Protein AF-A0A164K8M2-F1 (afdb_monomer_lite)

Radius of gyration: 15.19 Å; chains: 1; bounding box: 23×24×53 Å

Structure (mmCIF, N/CA/C/O backbone):
data_AF-A0A164K8M2-F1
#
_entry.id   AF-A0A164K8M2-F1
#
loop_
_atom_site.group_PDB
_atom_site.id
_atom_site.type_symbol
_atom_site.label_atom_id
_atom_site.label_alt_id
_atom_site.label_comp_id
_atom_site.label_asym_id
_atom_site.label_entity_id
_atom_site.label_seq_id
_atom_site.pdbx_PDB_ins_code
_atom_site.Cartn_x
_atom_site.Cartn_y
_atom_site.Cartn_z
_atom_site.occupancy
_atom_site.B_iso_or_equiv
_atom_site.auth_seq_id
_atom_site.auth_comp_id
_atom_site.auth_asym_id
_atom_site.auth_atom_id
_atom_site.pdbx_PDB_model_num
ATOM 1 N N . MET A 1 1 ? -2.908 2.683 -21.962 1.00 55.00 1 MET A N 1
ATOM 2 C CA . MET A 1 1 ? -2.594 3.970 -21.298 1.00 55.00 1 MET A CA 1
ATOM 3 C C . MET A 1 1 ? -1.825 3.607 -20.041 1.00 55.00 1 MET A C 1
ATOM 5 O O . MET A 1 1 ? -2.324 2.780 -19.293 1.00 55.00 1 MET A O 1
ATOM 9 N N . LYS A 1 2 ? -0.590 4.089 -19.874 1.00 63.97 2 LYS A N 1
ATOM 10 C CA . LYS A 1 2 ? 0.272 3.701 -18.747 1.00 63.97 2 LYS A CA 1
ATOM 11 C C . LYS A 1 2 ? -0.203 4.417 -17.484 1.00 63.97 2 LYS A C 1
ATOM 13 O O . LYS A 1 2 ? -0.260 5.642 -17.499 1.00 63.97 2 LYS A O 1
ATOM 18 N N . LEU A 1 3 ? -0.539 3.675 -16.431 1.00 70.06 3 LEU A N 1
ATOM 19 C CA . LEU A 1 3 ? -0.849 4.265 -15.129 1.00 70.06 3 LEU A CA 1
ATOM 20 C C . LEU A 1 3 ? 0.454 4.647 -14.423 1.00 70.06 3 LEU A C 1
ATOM 22 O O . LEU A 1 3 ? 1.39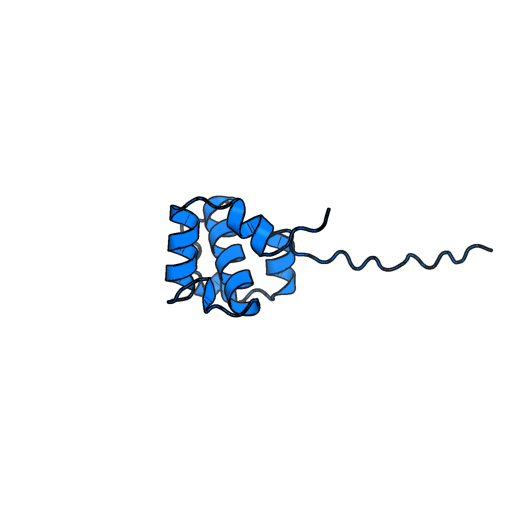7 3.856 -14.354 1.00 70.06 3 LEU A O 1
ATOM 26 N N . THR A 1 4 ? 0.522 5.872 -13.910 1.00 81.81 4 THR A N 1
ATOM 27 C CA . THR A 1 4 ? 1.598 6.308 -13.016 1.00 81.81 4 THR A CA 1
ATOM 28 C C . THR A 1 4 ? 1.200 6.093 -11.556 1.00 81.81 4 THR A C 1
ATOM 30 O O . THR A 1 4 ? 0.021 5.977 -11.231 1.00 81.81 4 THR A O 1
ATOM 33 N N . LEU A 1 5 ? 2.178 6.086 -10.644 1.00 77.69 5 LEU A N 1
ATOM 34 C CA . LEU A 1 5 ? 1.901 6.069 -9.200 1.00 77.69 5 LEU A CA 1
ATOM 35 C C . LEU A 1 5 ? 0.962 7.212 -8.786 1.00 77.69 5 LEU A C 1
ATOM 37 O O . LEU A 1 5 ? 0.079 7.005 -7.963 1.00 77.69 5 LEU A O 1
ATOM 41 N N . THR A 1 6 ? 1.120 8.392 -9.386 1.00 81.31 6 THR A N 1
ATOM 42 C CA . THR A 1 6 ? 0.262 9.555 -9.136 1.00 81.31 6 THR A CA 1
ATOM 43 C C . THR A 1 6 ? -1.170 9.324 -9.612 1.00 81.31 6 THR A C 1
ATOM 45 O O . THR A 1 6 ? -2.100 9.662 -8.887 1.00 81.31 6 THR A O 1
ATOM 48 N N . ASP A 1 7 ? -1.360 8.709 -10.783 1.00 83.75 7 ASP A N 1
ATOM 49 C CA . ASP A 1 7 ? -2.702 8.381 -11.284 1.00 83.75 7 A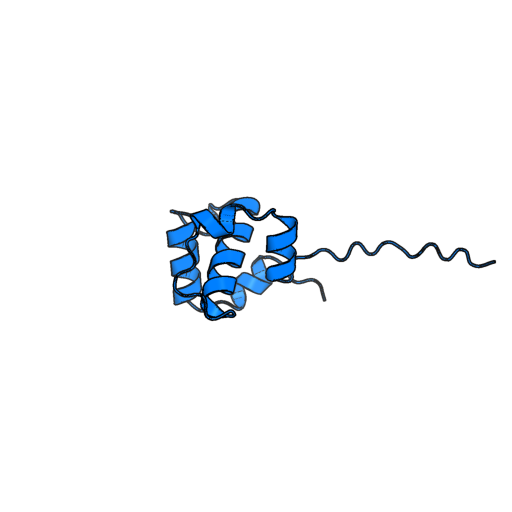SP A CA 1
ATOM 50 C C . ASP A 1 7 ? -3.423 7.422 -10.338 1.00 83.75 7 ASP A C 1
ATOM 52 O O . ASP A 1 7 ? -4.602 7.609 -10.051 1.00 83.75 7 ASP A O 1
ATOM 56 N N . ILE A 1 8 ? -2.703 6.428 -9.809 1.00 81.25 8 ILE A N 1
ATOM 57 C CA . ILE A 1 8 ? -3.291 5.472 -8.871 1.00 81.25 8 ILE A CA 1
ATOM 58 C C . ILE A 1 8 ? -3.599 6.146 -7.533 1.00 81.25 8 ILE A C 1
ATOM 60 O O . ILE A 1 8 ? -4.661 5.898 -6.979 1.00 81.25 8 ILE A O 1
ATOM 64 N N . LEU A 1 9 ? -2.719 7.011 -7.020 1.00 84.00 9 LEU A N 1
ATOM 65 C CA . LEU A 1 9 ? -2.976 7.744 -5.774 1.00 84.00 9 LEU A CA 1
ATOM 66 C C . LEU A 1 9 ? -4.219 8.636 -5.864 1.00 84.00 9 LEU A C 1
ATOM 68 O O . LEU 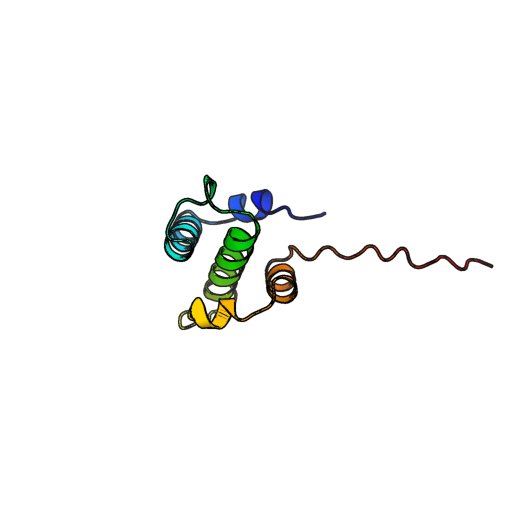A 1 9 ? -4.973 8.714 -4.899 1.00 84.00 9 LEU A O 1
ATOM 72 N N . ASN A 1 10 ? -4.456 9.266 -7.016 1.00 86.44 10 ASN A N 1
ATOM 73 C CA . ASN A 1 10 ? -5.640 10.098 -7.239 1.00 86.44 10 ASN A CA 1
ATOM 74 C C . ASN A 1 10 ? -6.954 9.295 -7.280 1.00 86.44 10 ASN A C 1
ATOM 76 O O . ASN A 1 10 ? -8.020 9.876 -7.092 1.00 86.44 10 ASN A O 1
ATOM 80 N N . ASP A 1 11 ? -6.882 7.986 -7.530 1.00 85.56 11 ASP A N 1
ATOM 81 C CA . ASP A 1 11 ? -8.030 7.068 -7.560 1.00 85.56 11 ASP A CA 1
ATOM 82 C C . ASP A 1 11 ? -8.375 6.509 -6.164 1.00 85.56 11 ASP A C 1
ATOM 84 O O . ASP A 1 11 ? -9.389 5.835 -5.982 1.00 85.56 11 ASP A O 1
ATOM 88 N N . LEU A 1 12 ? -7.541 6.779 -5.153 1.00 85.62 12 LEU A N 1
ATOM 89 C CA . LEU A 1 12 ? -7.751 6.287 -3.794 1.00 85.62 12 LEU A CA 1
ATOM 90 C C . LEU A 1 12 ? -8.660 7.204 -2.975 1.00 85.62 12 LEU A C 1
ATOM 92 O O . LEU A 1 12 ? -8.630 8.431 -3.061 1.00 85.62 12 LEU A O 1
ATOM 96 N N . THR A 1 13 ? -9.442 6.580 -2.098 1.00 89.19 13 THR A N 1
ATOM 97 C CA . THR A 1 13 ? -10.200 7.279 -1.057 1.00 89.19 13 THR A CA 1
ATOM 98 C C . THR A 1 13 ? -9.273 7.817 0.037 1.00 89.19 13 THR A C 1
ATOM 100 O O . THR A 1 13 ? -8.179 7.295 0.253 1.00 89.19 13 THR A O 1
ATOM 103 N N . GLY A 1 14 ? -9.734 8.820 0.793 1.00 89.88 14 GLY A N 1
ATOM 104 C CA . GLY A 1 14 ? -8.976 9.362 1.930 1.00 89.88 14 GLY A CA 1
ATOM 105 C C . GLY A 1 14 ? -8.583 8.297 2.962 1.00 89.88 14 GLY A C 1
ATOM 106 O O . GLY A 1 14 ? -7.455 8.293 3.434 1.00 89.88 14 GLY A O 1
ATOM 107 N N . GLU A 1 15 ? -9.462 7.328 3.235 1.00 89.81 15 GLU A N 1
ATOM 108 C CA . GLU A 1 15 ? -9.161 6.217 4.151 1.00 89.81 15 GLU A CA 1
ATOM 109 C C . GLU A 1 15 ? -8.040 5.307 3.618 1.00 89.81 15 GLU A C 1
ATOM 111 O O . GLU A 1 15 ? -7.175 4.868 4.376 1.00 89.81 15 GLU A O 1
ATOM 116 N N . GLN A 1 16 ? -8.011 5.056 2.306 1.00 89.69 16 GLN A N 1
ATOM 117 C CA . GLN A 1 16 ? -6.938 4.283 1.676 1.00 89.69 16 GLN A CA 1
ATOM 118 C C . GLN A 1 16 ? -5.605 5.036 1.698 1.00 89.69 16 GLN A C 1
ATOM 120 O O . GLN A 1 16 ? -4.566 4.409 1.900 1.00 89.69 16 GLN A O 1
ATOM 125 N N . LEU A 1 17 ? -5.622 6.361 1.521 1.00 91.25 17 LEU A N 1
ATOM 126 C CA . LEU A 1 17 ? -4.427 7.200 1.652 1.00 91.25 17 LEU A CA 1
ATOM 127 C C . LEU A 1 17 ? -3.889 7.171 3.092 1.00 91.25 17 LEU A C 1
ATOM 129 O O . LEU A 1 17 ? -2.701 6.913 3.286 1.00 91.25 17 LEU A O 1
ATOM 133 N N . ASP A 1 18 ? -4.763 7.303 4.093 1.00 92.06 18 ASP A N 1
ATOM 134 C CA . ASP A 1 18 ? -4.389 7.190 5.509 1.00 92.06 18 ASP A CA 1
ATOM 135 C C . ASP A 1 18 ? -3.777 5.815 5.832 1.00 92.06 18 ASP A C 1
ATOM 137 O O . ASP A 1 18 ? -2.799 5.705 6.576 1.00 92.06 18 ASP A O 1
ATOM 141 N N . ASP A 1 19 ? -4.340 4.735 5.285 1.00 90.62 19 ASP A N 1
ATOM 142 C CA . ASP A 1 19 ? -3.821 3.381 5.488 1.00 90.62 19 ASP A CA 1
ATOM 143 C C . ASP A 1 19 ? -2.467 3.156 4.798 1.00 90.62 19 ASP A C 1
ATOM 145 O O . ASP A 1 19 ? -1.617 2.429 5.332 1.00 90.62 19 ASP A O 1
ATOM 149 N N . ILE A 1 20 ? -2.217 3.816 3.662 1.00 91.12 20 ILE A N 1
ATOM 150 C CA . ILE A 1 20 ? -0.892 3.852 3.034 1.00 91.12 20 ILE A CA 1
ATOM 151 C C . ILE A 1 20 ? 0.107 4.551 3.961 1.00 91.12 20 ILE A C 1
ATOM 153 O O . ILE A 1 20 ? 1.153 3.972 4.255 1.00 91.12 20 ILE A O 1
ATOM 157 N N . GLU A 1 21 ? -0.210 5.738 4.481 1.00 92.88 21 GLU A N 1
ATOM 158 C CA . GLU A 1 21 ? 0.688 6.485 5.376 1.00 92.88 21 GLU A CA 1
ATOM 159 C C . GLU A 1 21 ? 0.988 5.727 6.675 1.00 92.88 21 GLU A C 1
ATOM 161 O O . GLU A 1 21 ? 2.147 5.617 7.092 1.00 92.88 21 GLU A O 1
ATOM 166 N N . LYS A 1 22 ? -0.026 5.086 7.274 1.00 91.44 22 LYS A N 1
ATOM 167 C CA . LYS A 1 22 ? 0.162 4.184 8.427 1.00 91.44 22 LYS A CA 1
ATOM 168 C C . LYS A 1 22 ? 1.087 3.015 8.095 1.00 91.44 22 LYS A C 1
ATOM 170 O O . LYS A 1 22 ? 1.919 2.640 8.920 1.00 91.44 22 LYS A O 1
ATOM 175 N N . THR A 1 23 ? 0.946 2.433 6.904 1.00 90.62 23 THR A N 1
ATOM 176 C CA . THR A 1 23 ? 1.780 1.310 6.448 1.00 90.62 23 THR A CA 1
ATOM 177 C C . THR A 1 23 ? 3.227 1.746 6.211 1.00 90.62 23 THR A C 1
ATOM 179 O O . THR A 1 23 ? 4.162 1.006 6.525 1.00 90.62 23 THR A O 1
ATOM 182 N N . LEU A 1 24 ? 3.421 2.953 5.680 1.00 90.81 24 LEU A N 1
ATOM 183 C CA . LEU A 1 24 ? 4.734 3.557 5.458 1.00 90.81 24 LEU A CA 1
ATOM 184 C C . LEU A 1 24 ? 5.401 4.007 6.765 1.00 90.81 24 LEU A C 1
ATOM 186 O O . LEU A 1 24 ? 6.632 4.030 6.839 1.00 90.81 24 LEU A O 1
ATOM 190 N N . GLY A 1 25 ? 4.603 4.345 7.782 1.00 90.88 25 GLY A N 1
ATOM 191 C CA . GLY A 1 25 ? 5.068 4.988 9.010 1.00 90.88 25 GLY A CA 1
ATOM 192 C C . GLY A 1 25 ? 5.492 6.444 8.785 1.00 90.88 25 GLY A C 1
ATOM 193 O O . GLY A 1 25 ? 6.386 6.927 9.477 1.00 90.88 25 GLY A O 1
ATOM 194 N N . GLY A 1 26 ? 4.903 7.111 7.789 1.00 91.12 26 GLY A N 1
ATOM 195 C CA . GLY A 1 26 ? 5.252 8.461 7.345 1.00 91.12 26 GLY A CA 1
ATOM 196 C C . GLY A 1 26 ? 4.342 8.934 6.210 1.00 91.12 26 GLY A C 1
ATOM 197 O O . GLY A 1 26 ? 3.435 8.208 5.808 1.00 91.12 26 GLY A O 1
ATOM 198 N N . THR A 1 27 ? 4.590 10.138 5.699 1.00 90.94 27 THR A N 1
ATOM 199 C CA . THR A 1 27 ? 3.785 10.729 4.622 1.00 90.94 27 THR A CA 1
ATOM 200 C C . THR A 1 27 ? 4.073 10.062 3.277 1.00 90.94 27 THR A C 1
ATOM 202 O O . THR A 1 27 ? 5.164 9.529 3.038 1.00 90.94 27 THR A O 1
ATOM 205 N N . ILE A 1 28 ? 3.098 10.112 2.367 1.00 87.38 28 ILE A N 1
ATOM 206 C CA . ILE A 1 28 ? 3.285 9.652 0.980 1.00 87.38 28 ILE A CA 1
ATOM 207 C C . ILE A 1 28 ? 4.352 10.490 0.256 1.00 87.38 28 ILE A C 1
ATOM 209 O O . ILE A 1 28 ? 5.113 9.947 -0.543 1.00 87.38 28 ILE A O 1
ATOM 213 N N . GLU A 1 29 ? 4.438 11.787 0.556 1.00 87.25 29 GLU A N 1
ATOM 214 C CA . GLU A 1 29 ? 5.368 12.724 -0.091 1.00 87.25 29 GLU A CA 1
ATOM 215 C C . GLU A 1 29 ? 6.841 12.416 0.223 1.00 87.25 29 GLU A C 1
ATOM 217 O O . GLU A 1 29 ? 7.700 12.536 -0.651 1.00 87.25 29 GLU A O 1
ATOM 222 N N . ASP A 1 30 ? 7.129 11.950 1.442 1.00 88.56 30 ASP A N 1
ATOM 223 C CA . ASP A 1 30 ? 8.481 11.565 1.867 1.00 88.56 30 ASP A CA 1
ATOM 224 C C . ASP A 1 30 ? 8.831 10.114 1.488 1.00 88.56 30 ASP A C 1
ATOM 226 O O . ASP A 1 30 ? 9.974 9.654 1.638 1.00 88.56 30 ASP A O 1
ATOM 230 N N . ALA A 1 31 ? 7.851 9.348 1.005 1.00 87.12 31 ALA A N 1
ATOM 231 C CA . ALA A 1 31 ? 8.037 7.953 0.664 1.00 87.12 31 ALA A CA 1
ATOM 232 C C . ALA A 1 31 ? 8.667 7.799 -0.723 1.00 87.12 31 ALA A C 1
ATOM 234 O O . ALA A 1 31 ? 8.082 8.107 -1.759 1.00 87.12 31 ALA A O 1
ATOM 235 N N . GLY A 1 32 ? 9.861 7.205 -0.759 1.00 86.56 32 GLY A N 1
ATOM 236 C CA . GLY A 1 32 ? 10.460 6.769 -2.016 1.00 86.56 32 GLY A CA 1
ATOM 237 C C . GLY A 1 32 ? 9.535 5.807 -2.770 1.00 86.56 32 GLY A C 1
ATOM 238 O O . GLY A 1 32 ? 8.873 4.956 -2.165 1.00 86.56 32 GLY A O 1
ATOM 239 N N . SER A 1 33 ? 9.553 5.893 -4.099 1.00 83.50 33 SER A N 1
ATOM 240 C CA . SER A 1 33 ? 8.671 5.149 -5.009 1.00 83.50 33 SER A CA 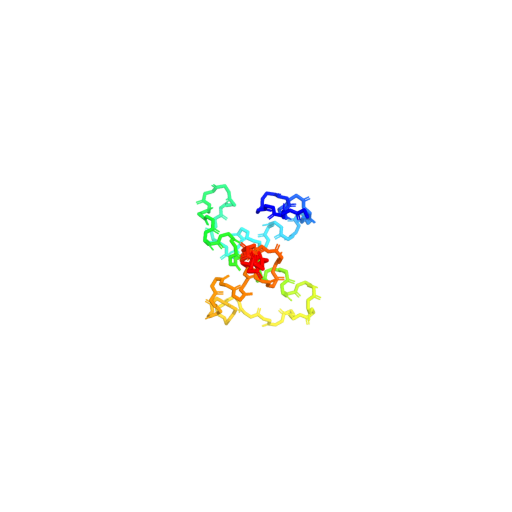1
ATOM 241 C C . SER A 1 33 ? 8.633 3.642 -4.734 1.00 83.50 33 SER A C 1
ATOM 243 O O . SER A 1 33 ? 7.568 3.043 -4.796 1.00 83.50 33 SER A O 1
ATOM 245 N N . TYR A 1 34 ? 9.745 3.035 -4.308 1.00 85.00 34 TYR A N 1
ATOM 246 C CA . TYR A 1 34 ? 9.774 1.635 -3.861 1.00 85.00 34 TYR A CA 1
ATOM 247 C C . TYR A 1 34 ? 8.799 1.342 -2.710 1.00 85.00 34 TYR A C 1
ATOM 249 O O . TYR A 1 34 ? 8.013 0.397 -2.774 1.00 85.00 34 TYR A O 1
ATOM 257 N N . LYS A 1 35 ? 8.878 2.122 -1.623 1.00 88.50 35 LYS A N 1
ATOM 258 C CA . LYS A 1 35 ? 8.065 1.891 -0.420 1.00 88.50 35 LYS A CA 1
ATOM 259 C C . LYS A 1 35 ? 6.601 2.179 -0.719 1.00 88.50 35 LYS A C 1
ATOM 261 O O . LYS A 1 35 ? 5.736 1.410 -0.306 1.00 88.50 35 LYS A O 1
ATOM 266 N N . LEU A 1 36 ? 6.362 3.245 -1.479 1.00 88.62 36 LEU A N 1
ATOM 267 C CA . LEU A 1 36 ? 5.038 3.651 -1.912 1.00 88.62 36 LEU A CA 1
ATOM 268 C C . LEU A 1 36 ? 4.354 2.556 -2.739 1.00 88.6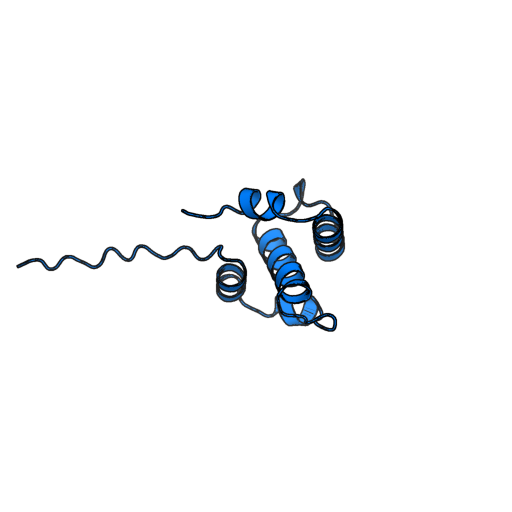2 36 LEU A C 1
ATOM 270 O O . LEU A 1 36 ? 3.250 2.154 -2.392 1.00 88.62 36 LEU A O 1
ATOM 274 N N . THR A 1 37 ? 5.032 1.991 -3.745 1.00 87.25 37 THR A N 1
ATOM 275 C CA . THR A 1 37 ? 4.507 0.868 -4.544 1.00 87.25 37 THR A CA 1
ATOM 276 C C . THR A 1 37 ? 4.098 -0.315 -3.668 1.00 87.25 37 THR A C 1
ATOM 278 O O . THR A 1 37 ? 3.036 -0.901 -3.867 1.00 87.25 37 THR A O 1
ATOM 281 N N . LYS A 1 38 ? 4.906 -0.655 -2.657 1.00 89.06 38 LYS A N 1
ATOM 282 C CA . LYS A 1 38 ? 4.597 -1.761 -1.743 1.00 89.06 38 LYS A CA 1
ATOM 283 C C . LYS A 1 38 ? 3.399 -1.494 -0.838 1.00 89.06 38 LYS A C 1
ATOM 285 O O . LYS A 1 38 ? 2.579 -2.389 -0.650 1.00 89.06 38 LYS A O 1
ATOM 290 N N . ALA A 1 39 ? 3.311 -0.297 -0.265 1.00 91.12 39 ALA A N 1
ATOM 291 C CA . ALA A 1 39 ? 2.181 0.090 0.574 1.00 91.12 39 ALA A CA 1
ATOM 292 C C . ALA A 1 39 ? 0.884 0.150 -0.245 1.00 91.12 39 ALA A C 1
ATOM 294 O O . ALA A 1 39 ? -0.142 -0.375 0.180 1.00 91.12 39 ALA A O 1
ATOM 295 N N . LEU A 1 40 ? 0.962 0.702 -1.455 1.00 89.00 40 LEU A N 1
ATOM 296 C CA . LEU A 1 40 ? -0.148 0.792 -2.392 1.00 89.00 40 LEU A CA 1
ATOM 297 C C . LEU A 1 40 ? -0.666 -0.594 -2.803 1.00 89.00 40 LEU A C 1
ATOM 299 O O . LEU A 1 40 ? -1.869 -0.838 -2.736 1.00 89.00 40 LEU A O 1
ATOM 303 N N . GLY A 1 41 ? 0.229 -1.525 -3.147 1.00 88.25 41 GLY A N 1
ATOM 304 C CA . GLY A 1 41 ? -0.164 -2.905 -3.445 1.00 88.25 41 GLY A CA 1
ATOM 305 C C . GLY A 1 41 ? -0.795 -3.624 -2.270 1.00 88.25 41 GLY A C 1
ATOM 306 O O . GLY A 1 41 ? -1.804 -4.302 -2.437 1.00 88.25 41 GLY A O 1
ATOM 307 N N . TYR A 1 42 ? -0.279 -3.403 -1.065 1.00 90.12 42 TYR A N 1
ATOM 308 C CA . TYR A 1 42 ? -0.864 -3.983 0.135 1.00 90.12 42 TYR A CA 1
ATOM 309 C C . TYR A 1 42 ? -2.286 -3.470 0.399 1.00 90.12 42 TYR A C 1
ATOM 311 O O . TYR A 1 42 ? -3.191 -4.270 0.638 1.00 90.12 42 TYR A O 1
ATOM 319 N N . VAL A 1 43 ? -2.495 -2.151 0.339 1.00 89.06 43 VAL A N 1
ATOM 320 C CA . VAL A 1 43 ? -3.814 -1.546 0.574 1.00 89.06 43 VAL A CA 1
ATOM 321 C C . VAL A 1 43 ? -4.807 -1.974 -0.506 1.00 89.06 43 VAL A C 1
ATOM 323 O O . VAL A 1 43 ? -5.937 -2.334 -0.176 1.00 89.06 43 VAL A O 1
ATOM 326 N N . ARG A 1 44 ? -4.386 -2.041 -1.776 1.00 84.94 44 ARG A N 1
ATOM 327 C CA . ARG A 1 44 ? -5.231 -2.585 -2.848 1.00 84.94 44 ARG A CA 1
ATOM 328 C C . ARG A 1 44 ? -5.563 -4.057 -2.643 1.00 84.94 44 ARG A C 1
ATOM 330 O O . ARG A 1 44 ? -6.731 -4.396 -2.757 1.00 84.94 44 ARG A O 1
ATOM 337 N N . ALA A 1 45 ? -4.602 -4.911 -2.300 1.00 84.25 45 ALA A N 1
ATOM 338 C CA . ALA A 1 45 ? -4.871 -6.329 -2.051 1.00 84.25 45 ALA A CA 1
ATOM 339 C C . ALA A 1 45 ? -5.866 -6.518 -0.893 1.00 84.25 45 ALA A C 1
ATOM 341 O O . ALA A 1 45 ? -6.795 -7.315 -0.978 1.00 84.25 45 ALA A O 1
ATOM 342 N N . LYS A 1 46 ? -5.735 -5.725 0.175 1.00 84.94 46 LYS A N 1
ATOM 343 C CA . LYS A 1 46 ? -6.651 -5.777 1.319 1.00 84.94 46 LYS A CA 1
ATOM 344 C C . LYS A 1 46 ? -8.085 -5.375 0.946 1.00 84.94 46 LYS A C 1
ATOM 346 O O . LYS A 1 46 ? -9.021 -6.018 1.412 1.00 84.94 46 LYS A O 1
ATOM 351 N N . VAL A 1 47 ? -8.250 -4.324 0.135 1.00 79.75 47 VAL A N 1
ATOM 352 C CA . VAL A 1 47 ? -9.566 -3.753 -0.216 1.00 79.75 47 VAL A CA 1
ATOM 353 C C . VAL A 1 47 ? -10.214 -4.456 -1.412 1.00 79.75 47 VAL A C 1
ATOM 355 O O . VAL A 1 47 ? -11.397 -4.769 -1.364 1.00 79.75 47 VAL A O 1
ATOM 358 N N . ASN A 1 48 ? -9.457 -4.718 -2.477 1.00 75.56 48 ASN A N 1
ATOM 359 C CA . ASN A 1 48 ? -9.987 -5.241 -3.739 1.00 75.56 48 ASN A CA 1
ATOM 360 C C . ASN A 1 48 ? -10.074 -6.771 -3.766 1.00 75.56 48 ASN A C 1
ATOM 362 O O . ASN A 1 48 ? -10.930 -7.305 -4.465 1.00 75.56 48 ASN A O 1
ATOM 366 N N . GLU A 1 49 ? -9.202 -7.479 -3.039 1.00 71.06 49 GLU A N 1
ATOM 367 C CA . GLU A 1 49 ? -9.218 -8.950 -2.982 1.00 71.06 49 GLU A CA 1
ATOM 368 C C . GLU A 1 49 ? -9.935 -9.495 -1.733 1.00 71.06 49 GLU A C 1
ATOM 370 O O . GLU A 1 49 ? -9.880 -10.698 -1.490 1.00 71.06 49 GLU A O 1
ATOM 375 N N . ASP A 1 50 ? -10.597 -8.632 -0.946 1.00 75.12 50 ASP A N 1
ATOM 376 C CA . ASP A 1 50 ? -11.297 -8.986 0.304 1.00 75.12 50 ASP A CA 1
ATOM 377 C C . ASP A 1 50 ? -10.400 -9.804 1.260 1.00 75.12 50 ASP A C 1
ATOM 379 O O . ASP A 1 50 ? -10.759 -10.860 1.777 1.00 75.12 50 ASP A O 1
ATOM 383 N N . GLN A 1 51 ? -9.167 -9.325 1.474 1.00 81.31 51 GLN A N 1
ATOM 384 C CA . GLN A 1 51 ? -8.194 -9.954 2.378 1.00 81.31 51 GLN A CA 1
ATOM 385 C C . GLN A 1 51 ? -7.937 -9.082 3.620 1.00 81.31 51 GLN A C 1
ATOM 387 O O . GLN A 1 51 ? -6.812 -8.614 3.821 1.00 81.31 51 GLN A O 1
ATOM 392 N N . PRO A 1 52 ? -8.934 -8.851 4.499 1.00 79.31 52 PRO A N 1
ATOM 393 C CA . PRO A 1 52 ? -8.796 -7.954 5.652 1.00 79.31 52 PRO A CA 1
ATOM 394 C C . PRO A 1 52 ? -7.731 -8.415 6.662 1.00 79.31 52 PRO A C 1
ATOM 396 O O . PRO A 1 52 ? -7.147 -7.590 7.370 1.00 79.31 52 PRO A O 1
ATOM 399 N N . ASP A 1 53 ? -7.450 -9.720 6.708 1.00 85.56 53 ASP A N 1
ATOM 400 C CA . ASP A 1 53 ? -6.454 -10.328 7.593 1.00 85.56 53 ASP A CA 1
ATOM 401 C C . ASP A 1 53 ? -5.028 -10.328 7.034 1.00 85.56 53 ASP A C 1
ATOM 403 O O . ASP A 1 53 ? -4.087 -10.650 7.773 1.00 85.56 53 ASP A O 1
ATOM 407 N N . LEU A 1 54 ? -4.843 -9.935 5.766 1.00 86.19 54 LEU A N 1
ATOM 408 C CA . LEU A 1 54 ? -3.528 -9.823 5.148 1.00 86.19 54 LEU A CA 1
ATOM 409 C C . LEU A 1 54 ? -2.657 -8.887 5.987 1.00 86.19 54 LEU A C 1
ATOM 411 O O . LEU A 1 54 ? -3.023 -7.751 6.282 1.00 86.19 54 LEU A O 1
ATOM 415 N N . LYS A 1 55 ? -1.479 -9.364 6.389 1.00 89.00 55 LYS A N 1
ATOM 416 C CA . LYS A 1 55 ? -0.512 -8.546 7.120 1.00 89.00 55 LYS A CA 1
ATOM 417 C C . LYS A 1 55 ? 0.490 -7.962 6.143 1.00 89.00 55 LYS A C 1
ATOM 419 O O . LYS A 1 55 ? 1.054 -8.684 5.320 1.00 89.00 55 LYS A O 1
ATOM 424 N N . PHE A 1 56 ? 0.802 -6.678 6.308 1.00 87.19 56 PHE A N 1
ATOM 425 C CA . PHE A 1 56 ? 1.799 -6.006 5.472 1.00 87.19 56 PHE A CA 1
ATOM 426 C C . PHE A 1 56 ? 3.137 -6.752 5.444 1.00 87.19 56 PHE A C 1
ATOM 428 O O . PHE A 1 56 ? 3.758 -6.872 4.396 1.00 87.19 56 PHE A O 1
ATOM 435 N N . ARG A 1 57 ? 3.564 -7.330 6.575 1.00 87.56 57 ARG A N 1
ATOM 436 C CA . ARG A 1 57 ? 4.795 -8.131 6.650 1.00 87.56 57 ARG A CA 1
ATOM 437 C C . ARG A 1 57 ? 4.793 -9.322 5.687 1.00 87.56 57 ARG A C 1
ATOM 439 O O . ARG A 1 57 ? 5.851 -9.653 5.160 1.00 87.56 57 ARG A O 1
ATOM 446 N N . ASP A 1 58 ? 3.649 -9.969 5.493 1.00 88.12 58 ASP A N 1
ATOM 447 C CA . ASP A 1 58 ? 3.526 -11.118 4.598 1.00 88.12 58 ASP A CA 1
ATOM 448 C C . ASP A 1 58 ? 3.427 -10.675 3.142 1.00 88.12 58 ASP A C 1
ATOM 450 O O . ASP A 1 58 ? 4.123 -11.231 2.296 1.00 88.12 58 ASP A O 1
ATOM 454 N N . TYR A 1 59 ? 2.681 -9.603 2.868 1.00 86.56 59 TYR A N 1
ATOM 455 C CA . TYR A 1 59 ? 2.619 -9.005 1.534 1.00 86.56 59 TYR A CA 1
ATOM 456 C C . TYR A 1 59 ? 3.984 -8.470 1.066 1.00 86.56 59 TYR A C 1
ATOM 458 O O . TYR A 1 59 ? 4.403 -8.701 -0.063 1.00 86.56 59 TYR A O 1
ATOM 466 N N . ASN A 1 60 ? 4.747 -7.840 1.963 1.00 85.50 60 ASN A N 1
ATOM 467 C CA . ASN A 1 60 ? 6.062 -7.257 1.682 1.00 85.50 60 ASN A CA 1
ATOM 468 C C . ASN A 1 60 ? 7.140 -8.301 1.307 1.00 85.50 60 ASN A C 1
ATOM 470 O O . ASN A 1 60 ? 8.226 -7.921 0.860 1.00 85.50 60 ASN A O 1
ATOM 474 N N . LYS A 1 61 ? 6.857 -9.603 1.469 1.00 89.38 61 LYS A N 1
ATOM 475 C CA . LYS A 1 61 ? 7.713 -10.695 0.972 1.00 89.38 61 LYS A CA 1
ATOM 476 C C . LYS A 1 61 ? 7.644 -10.849 -0.550 1.00 89.38 61 LYS A C 1
ATOM 478 O O . LYS A 1 61 ? 8.578 -11.409 -1.116 1.00 89.38 61 LYS A O 1
ATOM 483 N N . ARG A 1 62 ? 6.578 -10.356 -1.196 1.00 86.62 62 ARG A N 1
ATOM 484 C CA . ARG A 1 62 ? 6.461 -10.325 -2.658 1.00 86.62 62 ARG A CA 1
ATOM 485 C C . ARG A 1 62 ? 7.533 -9.415 -3.260 1.00 86.62 62 ARG A C 1
ATOM 487 O O . ARG A 1 62 ? 7.960 -8.412 -2.666 1.00 86.62 62 ARG A O 1
ATOM 494 N N . THR A 1 63 ? 7.987 -9.785 -4.448 1.00 86.31 63 THR A N 1
ATOM 495 C CA . THR A 1 63 ? 8.891 -8.970 -5.255 1.00 86.31 63 THR A CA 1
ATOM 496 C C . THR A 1 63 ? 8.172 -7.713 -5.739 1.00 86.31 63 THR A C 1
ATOM 498 O O . THR A 1 63 ? 6.948 -7.674 -5.839 1.00 86.31 63 THR A O 1
ATOM 501 N N . LEU A 1 64 ? 8.932 -6.664 -6.067 1.00 81.88 64 LEU A N 1
ATOM 502 C CA . LEU A 1 64 ? 8.333 -5.468 -6.662 1.00 81.88 64 LEU A CA 1
ATOM 503 C C . LEU A 1 64 ? 7.593 -5.772 -7.959 1.00 81.88 64 LEU A C 1
ATOM 505 O O . LEU A 1 64 ? 6.603 -5.116 -8.222 1.00 81.88 64 LEU A O 1
ATOM 509 N N . ARG A 1 65 ? 8.067 -6.742 -8.748 1.00 82.94 65 ARG A N 1
ATOM 510 C CA . ARG A 1 65 ? 7.432 -7.114 -10.012 1.00 82.94 65 ARG A CA 1
ATOM 511 C C . ARG A 1 65 ? 6.036 -7.680 -9.779 1.00 82.94 65 ARG A C 1
ATOM 513 O O . ARG A 1 65 ? 5.090 -7.206 -10.383 1.00 82.94 65 ARG A O 1
ATOM 520 N N . GLU A 1 66 ? 5.903 -8.630 -8.855 1.00 84.06 66 GLU A N 1
ATOM 521 C CA . GLU A 1 66 ? 4.596 -9.190 -8.485 1.00 84.06 66 GLU A CA 1
ATOM 522 C C . GLU A 1 66 ? 3.652 -8.097 -7.975 1.00 84.06 66 GLU A C 1
ATOM 524 O O . GLU A 1 66 ? 2.512 -8.008 -8.408 1.00 84.06 66 GLU A O 1
ATOM 529 N N . ILE A 1 67 ? 4.153 -7.207 -7.116 1.00 84.06 67 ILE A N 1
ATOM 530 C CA . ILE A 1 67 ? 3.356 -6.101 -6.576 1.00 84.06 67 ILE A CA 1
ATOM 531 C C . ILE A 1 67 ? 2.951 -5.120 -7.682 1.00 84.06 67 ILE A C 1
ATOM 533 O O . ILE A 1 67 ? 1.802 -4.698 -7.729 1.00 84.06 67 ILE A O 1
ATOM 537 N N . SER A 1 68 ? 3.879 -4.745 -8.565 1.00 81.19 68 SER A N 1
ATOM 538 C CA . SER A 1 68 ? 3.619 -3.851 -9.693 1.00 81.19 68 SER A CA 1
ATOM 539 C C . SER A 1 68 ? 2.561 -4.425 -10.627 1.00 81.19 68 SER A C 1
ATOM 541 O O . SER A 1 68 ? 1.657 -3.689 -11.019 1.00 81.19 68 SER A O 1
ATOM 543 N N . HIS A 1 69 ? 2.619 -5.724 -10.909 1.00 80.88 69 HIS A N 1
ATOM 544 C CA . HIS A 1 69 ? 1.593 -6.425 -11.665 1.00 80.88 69 HIS A CA 1
ATOM 545 C C . HIS A 1 69 ? 0.227 -6.337 -10.970 1.00 80.88 69 HIS A C 1
ATOM 547 O O . HIS A 1 69 ? -0.747 -5.909 -11.588 1.00 80.88 69 HIS A O 1
ATOM 553 N N . ASP A 1 70 ? 0.169 -6.642 -9.668 1.00 76.25 70 ASP A N 1
ATOM 554 C CA . ASP A 1 70 ? -1.069 -6.606 -8.874 1.00 76.25 70 ASP A CA 1
ATOM 555 C C . ASP A 1 70 ? -1.737 -5.219 -8.878 1.00 76.25 70 ASP A C 1
ATOM 557 O O . ASP A 1 70 ? -2.963 -5.103 -8.823 1.00 76.25 70 ASP A O 1
ATOM 561 N N . VAL A 1 71 ? -0.947 -4.142 -8.956 1.00 74.50 71 VAL A N 1
ATOM 562 C CA . VAL A 1 71 ? -1.473 -2.768 -8.950 1.00 74.50 71 VAL A CA 1
ATOM 563 C C . VAL A 1 71 ? -1.619 -2.140 -10.332 1.00 74.50 71 VAL A C 1
ATOM 565 O O . VAL A 1 71 ? -2.028 -0.981 -10.416 1.00 74.50 71 VAL A O 1
ATOM 568 N N . GLY A 1 72 ? -1.320 -2.876 -11.404 1.00 74.94 72 GLY A N 1
ATOM 569 C CA . GLY A 1 72 ? -1.362 -2.354 -12.774 1.00 74.94 72 GLY A CA 1
ATOM 570 C C . GLY A 1 72 ? -0.263 -1.327 -13.073 1.00 74.94 72 GLY A C 1
ATOM 571 O O . GLY A 1 72 ? -0.423 -0.485 -13.953 1.00 74.94 72 GLY A O 1
ATOM 572 N N . LEU A 1 73 ? 0.838 -1.380 -12.317 1.00 72.19 73 LEU A N 1
ATOM 573 C CA . LEU A 1 73 ? 2.079 -0.648 -12.577 1.00 72.19 73 LEU A CA 1
ATOM 574 C C . LEU A 1 73 ? 3.046 -1.433 -13.465 1.00 72.19 73 LEU A C 1
ATOM 576 O O . LEU A 1 73 ? 4.120 -0.900 -13.761 1.00 72.19 73 LEU A O 1
ATOM 580 N N . ASP A 1 74 ? 2.718 -2.680 -13.832 1.00 67.56 74 ASP A N 1
ATOM 581 C CA . ASP A 1 74 ? 3.554 -3.460 -14.738 1.00 67.56 74 ASP A CA 1
ATOM 582 C C . ASP A 1 74 ? 3.826 -2.618 -15.982 1.00 67.56 74 ASP A C 1
ATOM 584 O O . ASP A 1 74 ? 2.927 -2.162 -16.694 1.00 67.56 74 ASP A O 1
ATOM 588 N N . GLN A 1 75 ? 5.110 -2.346 -16.187 1.00 56.06 75 GLN A N 1
ATOM 589 C CA . GLN A 1 75 ? 5.578 -2.007 -17.505 1.00 56.06 75 GLN A CA 1
ATOM 590 C C . GLN A 1 75 ? 5.369 -3.303 -18.274 1.00 56.06 75 GLN A C 1
ATOM 592 O O . GLN A 1 75 ? 6.114 -4.254 -18.062 1.00 56.06 75 GLN A O 1
ATOM 597 N N . GLU A 1 76 ? 4.339 -3.363 -19.120 1.00 50.00 76 GLU A N 1
ATOM 598 C CA . GLU A 1 76 ? 4.503 -4.147 -20.332 1.00 50.00 76 GLU A CA 1
ATOM 599 C C . GLU A 1 76 ? 5.817 -3.622 -20.911 1.00 50.00 76 GLU A C 1
ATOM 601 O O . GLU A 1 76 ? 5.899 -2.475 -21.364 1.00 50.00 76 GLU A O 1
ATOM 606 N N . ASP A 1 77 ? 6.890 -4.400 -20.748 1.00 45.81 77 ASP A N 1
ATOM 607 C CA . ASP A 1 77 ? 7.935 -4.415 -21.742 1.00 45.81 77 ASP A CA 1
ATOM 608 C C . ASP A 1 77 ? 7.147 -4.587 -23.040 1.00 45.81 77 ASP A C 1
ATOM 610 O O . ASP A 1 77 ? 6.627 -5.661 -23.351 1.00 45.81 77 ASP A O 1
ATOM 614 N N . ASP A 1 78 ? 6.966 -3.473 -23.746 1.00 46.16 78 ASP A N 1
ATOM 615 C CA . ASP A 1 78 ? 6.946 -3.453 -25.192 1.00 46.16 78 ASP A CA 1
ATOM 616 C C . ASP A 1 78 ? 8.277 -4.122 -25.557 1.00 46.16 78 ASP A C 1
ATOM 618 O O . ASP A 1 78 ? 9.289 -3.463 -25.765 1.00 46.16 78 ASP A O 1
ATOM 622 N N . ASP A 1 79 ? 8.333 -5.451 -25.434 1.00 43.66 79 ASP A N 1
ATOM 623 C CA . ASP A 1 79 ? 9.249 -6.277 -26.178 1.00 43.66 79 ASP A CA 1
ATOM 624 C C . ASP A 1 7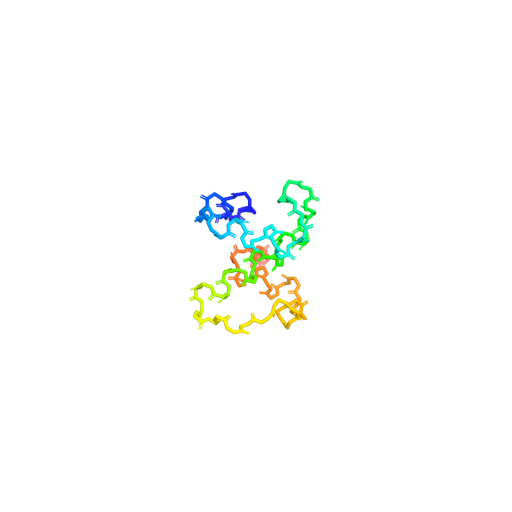9 ? 8.818 -5.929 -27.597 1.00 43.66 79 ASP A C 1
ATOM 626 O O . ASP A 1 79 ? 7.686 -6.282 -27.975 1.00 43.66 79 ASP A O 1
ATOM 630 N N . PRO A 1 80 ? 9.590 -5.103 -28.337 1.00 49.81 80 PRO A N 1
ATOM 631 C CA . PRO A 1 80 ? 9.278 -4.925 -29.729 1.00 49.81 80 PRO A CA 1
ATOM 632 C C . PRO A 1 80 ? 9.386 -6.340 -30.259 1.00 49.81 80 PRO A C 1
ATOM 634 O O . PRO A 1 80 ? 10.491 -6.874 -30.339 1.00 49.81 80 PRO A O 1
ATOM 637 N N . LYS A 1 81 ? 8.237 -6.975 -30.527 1.00 53.84 81 LYS A N 1
ATOM 638 C CA . LYS A 1 81 ? 8.195 -8.202 -31.304 1.00 53.84 81 LYS A CA 1
ATOM 639 C C . LYS A 1 81 ? 9.025 -7.848 -32.506 1.00 53.84 81 LYS A C 1
ATOM 641 O O . LYS A 1 81 ? 8.605 -6.998 -33.290 1.00 53.84 81 LYS A O 1
ATOM 646 N N . ASP A 1 82 ? 10.233 -8.395 -32.527 1.00 52.09 82 ASP A N 1
ATOM 647 C CA . ASP A 1 82 ? 11.148 -8.275 -33.627 1.00 52.09 82 ASP A CA 1
ATOM 648 C C . ASP A 1 82 ? 10.297 -8.673 -34.820 1.00 52.09 82 ASP A C 1
ATOM 650 O O . ASP A 1 82 ? 9.868 -9.825 -34.950 1.00 52.09 82 ASP A O 1
ATOM 654 N N . ASP A 1 83 ? 9.910 -7.665 -35.599 1.00 51.56 83 ASP A N 1
ATOM 655 C CA . ASP A 1 83 ? 9.325 -7.861 -36.901 1.00 51.56 83 ASP A CA 1
ATOM 656 C C . ASP A 1 83 ? 10.507 -8.358 -37.725 1.00 51.56 83 ASP A C 1
ATOM 658 O O . ASP A 1 83 ? 11.136 -7.625 -38.487 1.00 51.56 83 ASP A O 1
ATOM 662 N N . SER A 1 84 ? 10.850 -9.632 -37.501 1.00 54.88 84 SER A N 1
ATOM 663 C CA . SER A 1 84 ? 11.498 -10.520 -38.447 1.00 54.88 84 SER A CA 1
ATOM 664 C C . SER A 1 84 ? 10.543 -10.653 -39.639 1.00 54.88 84 SER A C 1
ATOM 666 O O . SER A 1 84 ? 9.995 -11.714 -39.941 1.00 54.88 84 SER A O 1
ATOM 668 N N . GLY A 1 85 ? 10.298 -9.516 -40.284 1.00 55.41 85 GLY A N 1
ATOM 669 C CA . GLY A 1 85 ? 9.624 -9.337 -41.540 1.00 55.41 85 GLY A CA 1
ATOM 670 C C . GLY A 1 85 ? 10.660 -9.523 -42.634 1.00 55.41 85 GLY A C 1
ATOM 671 O O . GLY A 1 85 ? 11.310 -8.569 -43.044 1.00 55.41 85 GLY A O 1
ATOM 672 N N . ASN A 1 86 ? 10.759 -10.780 -43.069 1.00 43.38 86 ASN A N 1
ATOM 673 C CA . ASN A 1 86 ? 11.069 -11.235 -44.429 1.00 43.38 86 ASN A CA 1
ATOM 674 C C . ASN A 1 86 ? 12.373 -10.766 -45.105 1.00 43.38 86 ASN A C 1
ATOM 676 O O . ASN A 1 86 ? 12.390 -9.674 -45.718 1.00 43.38 86 ASN A O 1
#

Secondary structure (DSSP, 8-state):
-PPPHHHHHHTS-HHHHHHHHHHHTS-TTTS-HHHHHHHHHHHHHHHHTT-TT--HHHHTTS-HHHHHHHTT--------------

pLDDT: mean 79.56, std 13.59, range [43.38, 92.88]

Foldseek 3Di:
DADDLVNLVVVDDPVLLVQLCVQLVHHPVPDDPQSSLLSSLQSCCVPVVVPVVDDSVVSVVDDSQVSCVSSRNDPPPCPVPPCPPD

Sequence (86 aa):
MKLTLTDILNDLTGEQLDDIEKTLGGTIEDAGSYKLTKALGYVRAKVNEDQPDLKFRDYNKRTLREISHDVGLDQEDDDPKDDSGN